Protein AF-S4P2S2-F1 (afdb_monomer_lite)

Sequence (121 aa):
NIALRLIKQHADVEEPESSPTSPEEYGIGSTGKYFDEVGYVAGGSKDIDPYVRNRFNQAASDSLPSNRAVPDTRTAMCRLKKYDEDLPQTSVIITFHNEARSTLLRTIVSVLNRSPENLIK

Structure (mmCIF, N/CA/C/O backbone):
data_AF-S4P2S2-F1
#
_entry.id   AF-S4P2S2-F1
#
loop_
_atom_site.group_PDB
_atom_site.id
_atom_site.type_symbol
_atom_site.label_atom_id
_atom_site.label_alt_id
_atom_site.label_comp_id
_atom_site.label_asym_id
_atom_site.label_entity_id
_atom_site.label_seq_id
_atom_site.pdbx_PDB_ins_code
_atom_site.Cartn_x
_atom_site.Cartn_y
_atom_site.Cartn_z
_atom_site.occupancy
_atom_site.B_iso_or_equiv
_atom_site.auth_seq_id
_atom_site.auth_comp_id
_atom_site.auth_asym_id
_atom_site.auth_atom_id
_atom_site.pdbx_PDB_model_num
ATOM 1 N N . ASN A 1 1 ? 13.233 6.654 55.059 1.00 40.97 1 ASN A N 1
ATOM 2 C CA . ASN A 1 1 ? 13.620 6.046 53.769 1.00 40.97 1 ASN A CA 1
ATOM 3 C C . ASN A 1 1 ? 14.541 6.972 53.003 1.00 40.97 1 ASN A C 1
ATOM 5 O O . ASN A 1 1 ? 14.156 8.069 52.629 1.00 40.97 1 ASN A O 1
ATOM 9 N N . ILE A 1 2 ? 15.779 6.515 52.852 1.00 40.97 2 ILE A N 1
ATOM 10 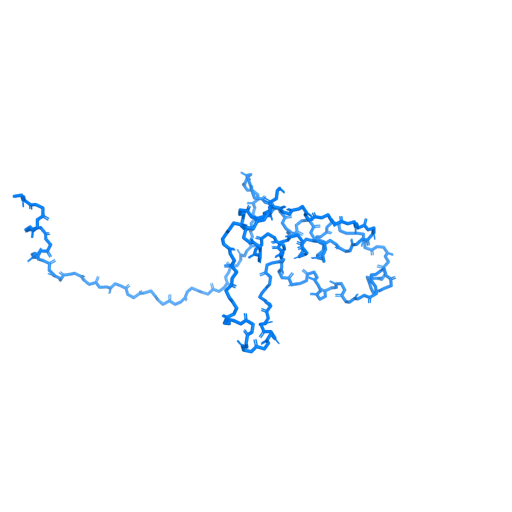C CA . ILE A 1 2 ? 16.978 7.213 52.361 1.00 40.97 2 ILE A CA 1
ATOM 11 C C . ILE A 1 2 ? 16.881 7.648 50.880 1.00 40.97 2 ILE A C 1
ATOM 13 O O . ILE A 1 2 ? 17.655 8.484 50.424 1.00 40.97 2 ILE A O 1
ATOM 17 N N . ALA A 1 3 ? 15.875 7.166 50.147 1.00 41.84 3 ALA A N 1
ATOM 18 C CA . ALA A 1 3 ? 15.753 7.328 48.699 1.00 41.84 3 ALA A CA 1
ATOM 19 C C . ALA A 1 3 ? 15.376 8.740 48.199 1.00 41.84 3 ALA A C 1
ATOM 21 O O . ALA A 1 3 ? 15.539 9.013 47.018 1.00 41.84 3 ALA A O 1
ATOM 22 N N . LEU A 1 4 ? 14.916 9.659 49.057 1.00 43.91 4 LEU A N 1
ATOM 23 C CA . LEU A 1 4 ? 14.541 11.024 48.635 1.00 43.91 4 LEU A CA 1
ATOM 24 C C . LEU A 1 4 ? 15.583 12.102 48.977 1.00 43.91 4 LEU A C 1
ATOM 26 O O . LEU A 1 4 ? 15.343 13.284 48.752 1.00 43.91 4 LEU A O 1
ATOM 30 N N . ARG A 1 5 ? 16.758 11.712 49.492 1.00 40.06 5 ARG A N 1
ATOM 31 C CA . ARG A 1 5 ? 17.839 12.646 49.862 1.00 40.06 5 ARG A CA 1
ATOM 32 C C . ARG A 1 5 ? 19.049 12.612 48.918 1.00 40.06 5 ARG A C 1
ATOM 34 O O . ARG A 1 5 ? 20.017 13.314 49.173 1.00 40.06 5 ARG A O 1
ATOM 41 N N . LEU A 1 6 ? 18.977 11.846 47.826 1.00 41.19 6 LEU A N 1
ATOM 42 C CA . LEU A 1 6 ? 20.075 11.660 46.864 1.00 41.19 6 LEU A CA 1
ATOM 43 C C . LEU A 1 6 ? 19.931 12.459 45.556 1.00 41.19 6 LEU A C 1
ATOM 45 O O . LEU A 1 6 ? 20.797 12.362 44.700 1.00 41.19 6 LEU A O 1
ATOM 49 N N . ILE A 1 7 ? 18.886 13.279 45.399 1.00 45.06 7 ILE A N 1
ATOM 50 C CA . ILE A 1 7 ? 18.630 14.018 44.143 1.00 45.06 7 ILE A CA 1
ATOM 51 C C . ILE A 1 7 ? 19.059 15.502 44.230 1.00 45.06 7 ILE A C 1
ATOM 53 O O . ILE A 1 7 ? 18.828 16.270 43.306 1.00 45.06 7 ILE A O 1
ATOM 57 N N . LYS A 1 8 ? 19.702 15.962 45.320 1.00 49.00 8 LYS A N 1
ATOM 58 C CA . LYS A 1 8 ? 19.928 17.413 45.508 1.00 49.00 8 LYS A CA 1
ATOM 59 C C . LYS A 1 8 ? 21.312 17.883 45.953 1.00 49.00 8 LYS A C 1
ATOM 61 O O . LYS A 1 8 ? 21.387 18.940 46.574 1.00 49.00 8 LYS A O 1
ATOM 66 N N . GLN A 1 9 ? 22.400 17.190 45.628 1.00 41.34 9 GLN A N 1
ATOM 67 C CA . GLN A 1 9 ? 23.729 17.798 45.778 1.00 41.34 9 GLN A CA 1
ATOM 68 C C . GLN A 1 9 ? 24.630 17.475 44.584 1.00 41.34 9 GLN A C 1
ATOM 70 O O . GLN A 1 9 ? 24.842 16.309 44.274 1.00 41.34 9 GLN A O 1
ATOM 75 N N . HIS A 1 10 ? 25.154 18.555 43.994 1.00 39.19 10 HIS A N 1
ATOM 76 C CA . HIS A 1 10 ? 26.104 18.660 42.878 1.00 39.19 10 HIS A CA 1
ATOM 77 C C . HIS A 1 10 ? 25.492 18.746 41.473 1.00 39.19 10 HIS A C 1
ATOM 79 O O . HIS A 1 10 ? 25.536 17.819 40.673 1.00 39.19 10 HIS A O 1
ATOM 85 N N . ALA A 1 11 ? 24.937 19.933 41.205 1.00 37.69 11 ALA A N 1
ATOM 86 C CA . ALA A 1 11 ? 25.022 20.567 39.895 1.00 37.69 11 ALA A CA 1
ATOM 87 C C . ALA A 1 11 ? 26.489 20.943 39.584 1.00 37.69 11 ALA A C 1
ATOM 89 O O . ALA A 1 11 ? 27.284 21.091 40.516 1.00 37.69 11 ALA A O 1
ATOM 90 N N . ASP A 1 12 ? 26.760 21.123 38.289 1.00 41.12 12 ASP A N 1
ATOM 91 C CA . ASP A 1 12 ? 27.957 21.696 37.645 1.00 41.12 12 ASP A CA 1
ATOM 92 C C . ASP A 1 12 ? 29.021 20.700 37.146 1.00 41.12 12 ASP A C 1
ATOM 94 O O . ASP A 1 12 ? 30.078 20.571 37.756 1.00 41.12 12 ASP A O 1
ATOM 98 N N . VAL A 1 13 ? 28.775 20.067 35.983 1.00 43.47 13 VAL A N 1
ATOM 99 C CA . VAL A 1 13 ? 29.805 19.769 34.957 1.00 43.47 13 VAL A CA 1
ATOM 100 C C . VAL A 1 13 ? 29.169 19.853 33.553 1.00 43.47 13 VAL A C 1
ATOM 102 O O . VAL A 1 13 ? 28.047 19.399 33.347 1.00 43.47 13 VAL A O 1
ATOM 105 N N . GLU A 1 14 ? 29.910 20.486 32.644 1.00 33.09 14 GLU A N 1
ATOM 106 C CA . GLU A 1 14 ? 29.624 21.000 31.294 1.00 33.09 14 GLU A CA 1
ATOM 107 C C . GLU A 1 14 ? 28.920 20.057 30.292 1.00 33.09 14 GLU A C 1
ATOM 109 O O . GLU A 1 14 ? 29.235 18.871 30.190 1.00 33.09 14 GLU A O 1
ATOM 114 N N . GLU A 1 15 ? 28.031 20.631 29.468 1.00 40.75 15 GLU A N 1
ATOM 115 C CA . GLU A 1 15 ? 27.521 20.016 28.234 1.00 40.75 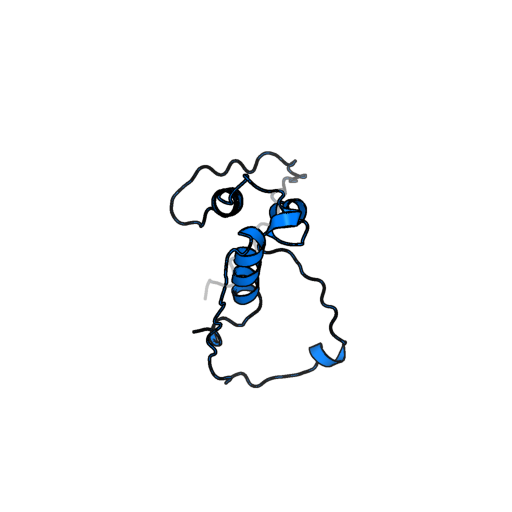15 GLU A CA 1
ATOM 116 C C . GLU A 1 15 ? 28.548 20.161 27.095 1.00 40.75 15 GLU A C 1
ATOM 118 O O . GLU A 1 15 ? 28.943 21.289 26.789 1.00 40.75 15 GLU A O 1
ATOM 123 N N . PRO A 1 16 ? 28.952 19.082 26.397 1.00 32.19 16 PRO A N 1
ATOM 124 C CA . PRO A 1 16 ? 29.574 19.222 25.096 1.00 32.19 16 PRO A CA 1
ATOM 125 C C . PRO A 1 16 ? 28.491 19.225 24.014 1.00 32.19 16 PRO A C 1
ATOM 127 O O . PRO A 1 16 ? 27.702 18.286 23.874 1.00 32.19 16 PRO A O 1
ATOM 130 N N . GLU A 1 17 ? 28.487 20.297 23.229 1.00 38.28 17 GLU A N 1
ATOM 131 C CA . GLU A 1 17 ? 27.697 20.435 22.013 1.00 38.28 17 GLU A CA 1
ATOM 132 C C . GLU A 1 17 ? 27.922 19.254 21.056 1.00 38.28 17 GLU A C 1
ATOM 134 O O . GLU A 1 17 ? 29.060 18.896 20.746 1.00 38.28 17 GLU A O 1
ATOM 139 N N . SER A 1 18 ? 26.839 18.686 20.518 1.00 33.62 18 SER A N 1
ATOM 140 C CA . SER A 1 18 ? 26.912 17.859 19.310 1.00 33.62 18 SER A CA 1
ATOM 141 C C . SER A 1 18 ? 26.146 18.548 18.184 1.00 33.62 18 SER A C 1
ATOM 143 O O . SER A 1 18 ? 24.919 18.606 18.146 1.00 33.62 18 SER A O 1
ATOM 145 N N . SER A 1 19 ? 26.924 19.141 17.288 1.00 37.16 19 SER A N 1
ATOM 146 C CA . SER A 1 19 ? 26.506 19.674 15.997 1.00 37.16 19 SER A CA 1
ATOM 147 C C . SER A 1 19 ? 26.348 18.524 14.969 1.00 37.16 19 SER A C 1
ATOM 149 O O . SER A 1 19 ? 26.679 17.372 15.267 1.00 37.16 19 SER A O 1
ATOM 151 N N . PRO A 1 20 ? 25.745 18.777 13.791 1.00 41.47 20 PRO A N 1
ATOM 152 C CA . PRO A 1 20 ? 24.987 17.782 13.037 1.00 41.47 20 PRO A CA 1
ATOM 153 C C . PRO A 1 20 ? 25.888 16.847 12.225 1.00 41.47 20 PRO A C 1
ATOM 155 O O . PRO A 1 20 ? 26.745 17.296 11.466 1.00 41.47 20 PRO A O 1
ATOM 158 N N . THR A 1 21 ? 25.661 15.537 12.331 1.00 33.97 21 THR A N 1
ATOM 159 C CA . THR A 1 21 ? 26.353 14.548 11.496 1.00 33.97 21 THR A CA 1
ATOM 160 C C . THR A 1 21 ? 25.797 14.573 10.069 1.00 33.97 21 THR A C 1
ATOM 162 O O . THR A 1 21 ? 24.591 14.464 9.844 1.00 33.97 21 THR A O 1
ATOM 165 N N . SER A 1 22 ? 26.703 14.752 9.112 1.00 33.66 22 SER A N 1
ATOM 166 C CA . SER A 1 22 ? 26.505 14.714 7.662 1.00 33.66 22 SER A CA 1
ATOM 167 C C . SER A 1 22 ? 26.049 13.335 7.147 1.00 33.66 22 SER A C 1
ATOM 169 O O . SER A 1 22 ? 26.219 12.330 7.838 1.00 33.66 22 SER A O 1
ATOM 171 N N . PRO A 1 23 ? 25.464 13.263 5.933 1.00 50.94 23 PRO A N 1
ATOM 172 C CA . PRO A 1 23 ? 24.882 12.038 5.398 1.00 50.94 23 PRO A CA 1
ATOM 173 C C . PRO A 1 23 ? 25.947 11.154 4.738 1.00 50.94 23 PRO A C 1
ATOM 175 O O . PRO A 1 23 ? 26.309 11.386 3.587 1.00 50.94 23 PRO A O 1
ATOM 178 N N . GLU A 1 24 ? 26.405 10.114 5.434 1.00 34.41 24 GLU A N 1
ATOM 179 C CA . GLU A 1 24 ? 27.262 9.081 4.843 1.00 34.41 24 GLU A CA 1
ATOM 180 C C . GLU A 1 24 ? 26.700 7.669 5.097 1.00 34.41 24 GLU A C 1
ATOM 182 O O . GLU A 1 24 ? 26.629 7.174 6.216 1.00 34.41 24 GLU A O 1
ATOM 187 N N . GLU A 1 25 ? 26.281 7.062 3.981 1.00 31.33 25 GLU A N 1
ATOM 188 C CA . GLU A 1 25 ? 26.439 5.641 3.651 1.00 31.33 25 GLU A CA 1
ATOM 189 C C . GLU A 1 25 ? 25.580 4.598 4.404 1.00 31.33 25 GLU A C 1
ATOM 191 O O . GLU A 1 25 ? 26.029 3.870 5.285 1.00 31.33 25 GLU A O 1
ATOM 196 N N . TYR A 1 26 ? 24.335 4.402 3.941 1.00 37.00 26 TYR A N 1
ATOM 197 C CA . TYR A 1 26 ? 23.575 3.164 4.190 1.00 37.00 26 TYR A CA 1
ATOM 198 C C . TYR A 1 26 ? 24.148 2.006 3.347 1.00 37.00 26 TYR A C 1
ATOM 200 O O . TYR A 1 26 ? 23.536 1.522 2.397 1.00 37.00 26 TYR A O 1
ATOM 208 N N . GLY A 1 27 ? 25.354 1.561 3.693 1.00 42.81 27 GLY A N 1
ATOM 209 C CA . GLY A 1 27 ? 25.905 0.275 3.279 1.00 42.81 27 GLY A CA 1
ATOM 210 C C . GLY A 1 27 ? 25.595 -0.782 4.336 1.00 42.81 27 GLY A C 1
ATOM 211 O O . GLY A 1 27 ? 26.452 -1.101 5.155 1.00 42.81 27 GLY A O 1
ATOM 212 N N . ILE A 1 28 ? 24.372 -1.323 4.366 1.00 41.97 28 ILE A N 1
ATOM 213 C CA . ILE A 1 28 ? 24.028 -2.394 5.316 1.00 41.97 28 ILE A CA 1
ATOM 214 C C . ILE A 1 28 ? 24.409 -3.750 4.722 1.00 41.97 28 ILE A C 1
ATOM 216 O O . ILE A 1 28 ? 23.672 -4.378 3.965 1.00 41.97 28 ILE A O 1
ATOM 220 N N . GLY A 1 29 ? 25.604 -4.194 5.111 1.00 40.00 29 GLY A N 1
ATOM 221 C CA . GLY A 1 29 ? 25.992 -5.594 5.099 1.00 40.00 29 GLY A CA 1
ATOM 222 C C . GLY A 1 29 ? 25.163 -6.389 6.110 1.00 40.00 29 GLY A C 1
ATOM 223 O O . GLY A 1 29 ? 25.051 -6.034 7.283 1.00 40.00 29 GLY A O 1
ATOM 224 N N . SER A 1 30 ? 24.579 -7.476 5.617 1.00 55.75 30 SER A N 1
ATOM 225 C CA . SER A 1 30 ? 23.799 -8.487 6.330 1.00 55.75 30 SER A CA 1
ATOM 226 C C . SER A 1 30 ? 24.429 -8.936 7.658 1.00 55.7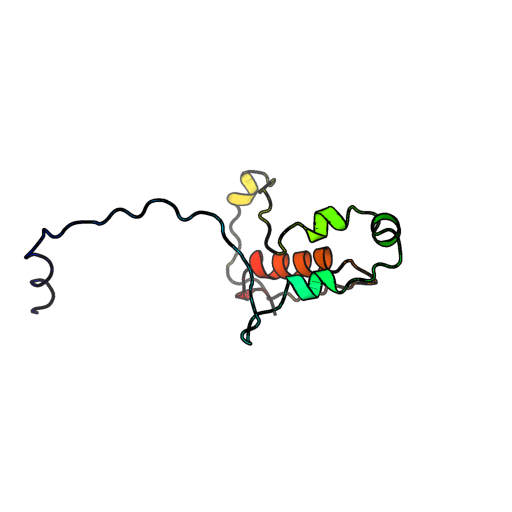5 30 SER A C 1
ATOM 228 O O . SER A 1 30 ? 25.408 -9.685 7.673 1.00 55.75 30 SER A O 1
ATOM 230 N N . THR A 1 31 ? 23.769 -8.606 8.770 1.00 46.62 31 THR A N 1
ATOM 231 C CA . THR A 1 31 ? 23.800 -9.416 9.995 1.00 46.62 31 THR A CA 1
ATOM 232 C C . THR A 1 31 ? 22.391 -9.961 10.238 1.00 46.62 31 THR A C 1
ATOM 234 O O . THR A 1 31 ? 21.403 -9.227 10.242 1.00 46.62 31 THR A O 1
ATOM 237 N N . GLY A 1 32 ? 22.276 -11.288 10.311 1.00 52.00 32 GLY A N 1
ATOM 238 C CA . GLY A 1 32 ? 21.005 -12.007 10.257 1.00 52.00 32 GLY A CA 1
ATOM 239 C C . GLY A 1 32 ? 20.019 -11.593 11.351 1.00 52.00 32 GLY A C 1
ATOM 240 O O . GLY A 1 32 ? 20.314 -11.758 12.532 1.00 52.00 32 GLY A O 1
ATOM 241 N N . LYS A 1 33 ? 18.858 -11.076 10.917 1.00 61.38 33 LYS A N 1
ATOM 242 C CA . LYS A 1 33 ? 17.509 -11.089 11.540 1.00 61.38 33 LYS A CA 1
ATOM 243 C C . LYS A 1 33 ? 16.554 -10.070 10.898 1.00 61.38 33 LYS A C 1
ATOM 245 O O . LYS A 1 33 ? 15.357 -10.139 11.155 1.00 61.38 33 LYS A O 1
ATOM 250 N N . TYR A 1 34 ? 17.056 -9.164 10.059 1.00 75.06 34 TYR A N 1
ATOM 251 C CA . TYR A 1 34 ? 16.249 -8.149 9.379 1.00 75.06 34 TYR A CA 1
ATOM 252 C C . TYR A 1 34 ? 15.972 -8.517 7.918 1.00 75.06 34 TYR A C 1
ATOM 254 O O . TYR A 1 34 ? 16.805 -9.127 7.250 1.00 75.06 34 TYR A O 1
ATOM 262 N N . PHE A 1 35 ? 14.772 -8.170 7.446 1.00 88.50 35 PHE A N 1
ATOM 263 C CA . PHE A 1 35 ? 14.353 -8.358 6.059 1.00 88.50 35 PHE A CA 1
ATOM 264 C C . PHE A 1 35 ? 15.155 -7.435 5.132 1.00 88.50 35 PHE A C 1
ATOM 266 O O . PHE A 1 35 ? 15.191 -6.224 5.346 1.00 88.50 35 PHE A O 1
ATOM 273 N N . ASP A 1 36 ? 15.779 -8.002 4.100 1.00 91.94 36 ASP A N 1
ATOM 274 C CA . ASP A 1 36 ? 16.497 -7.244 3.073 1.00 91.94 36 ASP A CA 1
ATOM 275 C C . ASP A 1 36 ? 15.509 -6.627 2.071 1.00 91.94 36 ASP A C 1
ATOM 277 O O . ASP A 1 36 ? 15.160 -7.219 1.046 1.00 91.94 36 ASP A O 1
ATOM 281 N N . GLU A 1 37 ? 15.024 -5.427 2.395 1.00 92.31 37 GLU A N 1
ATOM 282 C CA . GLU A 1 37 ? 14.106 -4.673 1.538 1.00 92.31 37 GLU A CA 1
ATOM 283 C C . GLU A 1 37 ? 14.741 -4.309 0.191 1.00 92.31 37 GLU A C 1
ATOM 285 O O . GLU A 1 37 ? 14.095 -4.445 -0.852 1.00 92.31 37 GLU A O 1
ATOM 290 N N . VAL A 1 38 ? 16.008 -3.892 0.194 1.00 91.88 38 VAL A N 1
ATOM 291 C CA . VAL A 1 38 ? 16.708 -3.439 -1.015 1.00 91.88 38 VAL A CA 1
ATOM 292 C C . VAL A 1 38 ? 16.884 -4.601 -1.987 1.00 91.88 38 VAL A C 1
ATOM 294 O O . VAL A 1 38 ? 16.518 -4.489 -3.161 1.00 91.88 38 VAL A O 1
ATOM 297 N N . GLY A 1 39 ? 17.376 -5.742 -1.499 1.00 93.75 39 GLY A N 1
ATOM 298 C CA . GLY A 1 39 ? 17.515 -6.954 -2.298 1.00 93.75 39 GLY A CA 1
ATOM 299 C C . GLY A 1 39 ? 16.170 -7.500 -2.768 1.00 93.75 39 GLY A C 1
ATOM 300 O O . GLY A 1 39 ? 16.043 -7.909 -3.927 1.00 93.75 39 GLY A O 1
ATOM 301 N N . TYR A 1 40 ? 15.131 -7.442 -1.924 1.00 93.75 40 TYR A N 1
ATOM 302 C CA . TYR A 1 40 ? 13.787 -7.841 -2.332 1.00 93.75 40 TYR A CA 1
ATOM 303 C C . TYR A 1 40 ? 13.284 -6.993 -3.501 1.00 93.75 40 TYR A C 1
ATOM 305 O O . TYR A 1 40 ? 12.878 -7.564 -4.512 1.00 93.75 40 TYR A O 1
ATOM 313 N N . VAL A 1 41 ? 13.336 -5.660 -3.408 1.00 93.81 41 VAL A N 1
ATOM 314 C CA . VAL A 1 41 ? 12.866 -4.756 -4.474 1.00 93.81 41 VAL A CA 1
ATOM 315 C C . VAL A 1 41 ? 13.687 -4.932 -5.757 1.00 93.81 41 VAL A C 1
ATOM 317 O O . VAL A 1 41 ? 13.112 -4.983 -6.846 1.00 93.81 41 VAL A O 1
ATOM 320 N N . ALA A 1 42 ? 15.004 -5.129 -5.643 1.00 91.50 42 ALA A N 1
ATOM 321 C CA . ALA A 1 42 ? 15.895 -5.336 -6.786 1.00 91.50 42 ALA A CA 1
ATOM 322 C C . ALA A 1 42 ? 15.653 -6.657 -7.549 1.00 91.50 42 ALA A C 1
ATOM 324 O O . ALA A 1 42 ? 16.030 -6.764 -8.718 1.00 91.50 42 ALA A O 1
ATOM 325 N N . GLY A 1 43 ? 15.009 -7.651 -6.927 1.00 87.56 43 GLY A N 1
ATOM 326 C CA . GLY A 1 43 ? 14.789 -8.992 -7.486 1.00 87.56 43 GLY A CA 1
ATOM 327 C C . GLY A 1 43 ? 13.672 -9.123 -8.538 1.00 87.56 43 GLY A C 1
ATOM 328 O O . GLY A 1 43 ? 13.205 -10.236 -8.797 1.00 87.56 43 GLY A O 1
ATOM 329 N N . GLY A 1 44 ? 13.157 -8.023 -9.093 1.00 78.50 44 GLY A N 1
ATOM 330 C CA . GLY A 1 44 ? 12.162 -8.046 -10.176 1.00 78.50 44 GLY A CA 1
ATOM 331 C C . GLY A 1 44 ? 12.778 -8.353 -11.550 1.00 78.50 44 GLY A C 1
ATOM 332 O O . GLY A 1 44 ? 13.958 -8.091 -11.772 1.00 78.50 44 GLY A O 1
ATOM 333 N N . SER A 1 45 ? 11.986 -8.867 -12.503 1.00 74.31 45 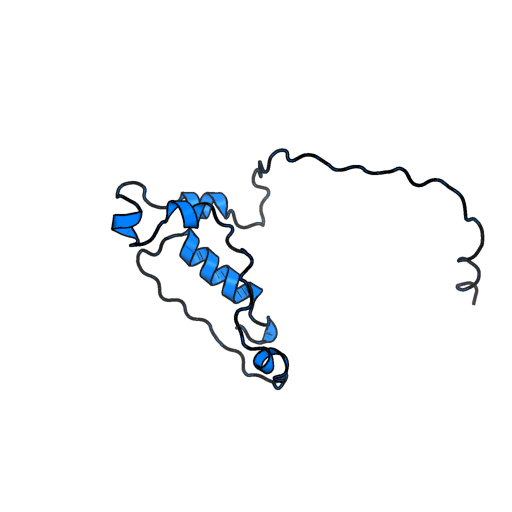SER A N 1
ATOM 334 C CA . SER A 1 45 ? 12.478 -9.044 -13.882 1.00 74.31 45 SER A CA 1
ATOM 335 C C . SER A 1 45 ? 12.769 -7.690 -14.544 1.00 74.31 45 SER A C 1
ATOM 337 O O . SER A 1 45 ? 12.086 -6.696 -14.268 1.00 74.31 45 SER A O 1
ATOM 339 N N . LYS A 1 46 ? 13.798 -7.640 -15.395 1.00 75.06 46 LYS A N 1
ATOM 340 C CA . LYS A 1 46 ? 14.263 -6.417 -16.080 1.00 75.06 46 LYS A CA 1
ATOM 341 C C . LYS A 1 46 ? 14.039 -6.462 -17.597 1.00 75.06 46 LYS A C 1
ATOM 343 O O . LYS A 1 46 ? 14.449 -5.548 -18.299 1.00 75.06 46 LYS A O 1
ATOM 348 N N . ASP A 1 47 ? 13.378 -7.510 -18.084 1.00 73.19 47 ASP A N 1
ATOM 349 C CA . ASP A 1 47 ? 13.361 -7.873 -19.509 1.00 73.19 47 ASP A CA 1
ATOM 350 C C . ASP A 1 47 ? 12.324 -7.102 -20.340 1.00 73.19 47 ASP A C 1
ATOM 352 O O . ASP A 1 47 ? 12.340 -7.153 -21.566 1.00 73.19 47 ASP A O 1
ATOM 356 N N . ILE A 1 48 ? 11.401 -6.396 -19.684 1.00 79.19 48 ILE A N 1
ATOM 357 C CA . ILE A 1 48 ? 10.309 -5.645 -20.313 1.00 79.19 48 ILE A CA 1
ATOM 358 C C . ILE A 1 48 ? 10.310 -4.238 -19.724 1.00 79.19 48 ILE A C 1
ATOM 360 O O . ILE A 1 48 ? 10.590 -4.074 -18.534 1.00 79.19 48 ILE A O 1
ATOM 364 N N . ASP A 1 49 ? 9.953 -3.240 -20.539 1.00 86.19 49 ASP A N 1
ATOM 365 C CA . ASP A 1 49 ? 9.700 -1.879 -20.065 1.00 86.19 49 ASP A CA 1
ATOM 366 C C . ASP A 1 49 ? 8.811 -1.922 -18.797 1.00 86.19 49 ASP A C 1
ATOM 368 O O . ASP A 1 49 ? 7.682 -2.436 -18.845 1.00 86.19 49 ASP A O 1
ATOM 372 N N . PRO A 1 50 ? 9.296 -1.400 -17.653 1.00 84.75 50 PRO A N 1
ATOM 373 C CA . PRO A 1 50 ? 8.582 -1.434 -16.381 1.00 84.75 50 PRO A CA 1
ATOM 374 C C . PRO A 1 50 ? 7.163 -0.860 -16.440 1.00 84.75 50 PRO A C 1
ATOM 376 O O . PRO A 1 50 ? 6.260 -1.375 -15.774 1.00 84.75 50 PRO A O 1
ATOM 379 N N . TYR A 1 51 ? 6.943 0.174 -17.255 1.00 87.06 51 TYR A N 1
ATOM 380 C CA . TYR A 1 51 ? 5.624 0.766 -17.452 1.00 87.06 51 TYR A CA 1
ATOM 381 C C . TYR A 1 51 ? 4.717 -0.160 -18.273 1.00 87.06 51 TYR A C 1
ATOM 383 O O . TYR A 1 51 ? 3.534 -0.334 -17.967 1.00 87.06 51 TYR A O 1
ATOM 391 N N . VAL A 1 52 ? 5.271 -0.832 -19.285 1.00 89.19 52 VAL A N 1
ATOM 392 C CA . VAL A 1 52 ? 4.537 -1.822 -20.086 1.00 89.19 52 VAL A CA 1
ATOM 393 C C . VAL A 1 52 ? 4.211 -3.083 -19.277 1.00 89.19 52 VAL A C 1
ATOM 395 O O . VAL A 1 52 ? 3.215 -3.751 -19.554 1.00 89.19 52 VAL A O 1
ATOM 398 N N . ARG A 1 53 ? 4.974 -3.411 -18.239 1.00 88.12 53 ARG A N 1
ATOM 399 C CA . ARG A 1 53 ? 4.614 -4.514 -17.343 1.00 88.12 53 ARG A CA 1
ATOM 400 C C . ARG A 1 53 ? 3.534 -4.119 -16.338 1.00 88.12 53 ARG A C 1
ATOM 402 O O . ARG A 1 53 ? 2.542 -4.824 -16.201 1.00 88.12 53 ARG A O 1
ATOM 409 N N . ASN A 1 54 ? 3.735 -3.001 -15.645 1.00 90.31 54 ASN A N 1
ATOM 410 C CA . ASN A 1 54 ? 2.984 -2.689 -14.428 1.00 90.31 54 ASN A CA 1
ATOM 411 C C . ASN A 1 54 ? 1.925 -1.592 -14.597 1.00 90.31 54 ASN A C 1
ATOM 413 O O . ASN A 1 54 ? 1.128 -1.373 -13.694 1.00 90.31 54 ASN A O 1
ATOM 417 N N . ARG A 1 55 ? 1.907 -0.885 -15.736 1.00 92.44 55 ARG A N 1
ATOM 418 C CA . ARG A 1 55 ? 1.003 0.252 -16.025 1.00 92.44 55 ARG A CA 1
ATOM 419 C C . ARG A 1 55 ? 1.128 1.428 -15.042 1.00 92.44 55 ARG A C 1
ATOM 421 O O . ARG A 1 55 ? 0.260 2.295 -15.002 1.00 92.44 55 ARG A O 1
ATOM 428 N N . PHE A 1 56 ? 2.232 1.507 -14.299 1.00 94.06 56 PHE A N 1
ATOM 429 C CA . PHE A 1 56 ? 2.611 2.659 -13.480 1.00 94.06 56 PHE A CA 1
ATOM 430 C C . PHE A 1 56 ? 4.127 2.887 -13.524 1.00 94.06 56 PHE A C 1
ATOM 432 O O . PHE A 1 56 ? 4.885 2.067 -14.046 1.00 94.06 56 PHE A O 1
ATOM 439 N N . ASN A 1 57 ? 4.582 4.019 -12.976 1.00 94.38 57 ASN A N 1
ATOM 440 C CA . ASN A 1 57 ? 6.004 4.343 -12.889 1.00 94.38 57 ASN A CA 1
ATOM 441 C C . ASN A 1 57 ? 6.695 3.492 -11.811 1.00 94.38 57 ASN A C 1
ATOM 443 O O . ASN A 1 57 ? 6.765 3.872 -10.639 1.00 94.38 57 ASN A O 1
ATOM 447 N N . GLN A 1 58 ? 7.192 2.327 -12.218 1.00 93.50 58 GLN A N 1
ATOM 448 C CA . GLN A 1 58 ? 7.869 1.419 -11.304 1.00 93.50 58 GLN A CA 1
ATOM 449 C C . GLN A 1 58 ? 9.165 2.015 -10.752 1.00 93.50 58 GLN A C 1
ATOM 451 O O . GLN A 1 58 ? 9.397 1.890 -9.560 1.00 93.50 58 GLN A O 1
ATOM 456 N N . ALA A 1 59 ? 9.968 2.708 -11.565 1.00 92.12 59 ALA A N 1
ATOM 457 C CA . ALA A 1 59 ? 11.224 3.299 -11.101 1.00 92.12 59 ALA A CA 1
ATOM 458 C C . ALA A 1 59 ? 10.993 4.288 -9.945 1.00 92.12 59 ALA A C 1
ATOM 460 O O . ALA A 1 59 ? 11.684 4.240 -8.929 1.00 92.12 59 ALA A O 1
ATOM 461 N N . ALA A 1 60 ? 9.956 5.126 -10.054 1.00 94.50 60 ALA A N 1
ATOM 462 C CA . ALA A 1 60 ? 9.551 6.005 -8.961 1.00 94.50 60 ALA A CA 1
ATOM 463 C C . ALA A 1 60 ? 9.060 5.213 -7.739 1.00 94.50 60 ALA A C 1
ATOM 465 O O . ALA A 1 60 ? 9.399 5.560 -6.609 1.00 94.50 60 ALA A O 1
ATOM 466 N N . SER A 1 61 ? 8.304 4.129 -7.937 1.00 95.69 61 SER A N 1
ATOM 467 C CA . SER A 1 61 ? 7.895 3.264 -6.826 1.00 95.69 61 SER A CA 1
ATOM 468 C C . SER A 1 61 ? 9.087 2.589 -6.145 1.00 95.69 61 SER A C 1
ATOM 470 O O . SER A 1 61 ? 9.112 2.547 -4.923 1.00 95.69 61 SER A O 1
ATOM 472 N N . ASP A 1 62 ? 10.074 2.100 -6.889 1.00 95.00 62 ASP A N 1
ATOM 473 C CA . ASP A 1 62 ? 11.244 1.399 -6.350 1.00 95.00 62 ASP A CA 1
ATOM 474 C C . ASP A 1 62 ? 12.155 2.352 -5.552 1.00 95.00 62 ASP A C 1
ATOM 476 O O . ASP A 1 62 ? 12.775 1.933 -4.582 1.00 95.00 62 ASP A O 1
ATOM 480 N N . SER A 1 63 ? 12.175 3.647 -5.896 1.00 94.38 63 SER A N 1
ATOM 481 C CA . SER A 1 63 ? 12.900 4.682 -5.137 1.00 94.38 63 SER A CA 1
ATOM 482 C C . SER A 1 63 ? 12.228 5.119 -3.828 1.00 94.38 63 SER A C 1
ATOM 484 O O . SER A 1 63 ? 12.842 5.812 -3.018 1.00 94.38 63 SER A O 1
ATOM 486 N N . LEU A 1 64 ? 10.957 4.761 -3.619 1.00 95.38 64 LEU A N 1
ATOM 487 C CA . LEU A 1 64 ? 10.196 5.169 -2.439 1.00 95.38 64 LEU A CA 1
ATOM 488 C C . LEU A 1 64 ? 10.279 4.097 -1.343 1.00 95.38 64 LEU A C 1
ATOM 490 O O . LEU A 1 64 ? 10.035 2.923 -1.632 1.00 95.38 64 LEU A O 1
ATOM 494 N N . PRO A 1 65 ? 10.476 4.480 -0.070 1.00 95.62 65 PRO A N 1
ATOM 495 C CA . PRO A 1 65 ? 10.557 3.511 1.018 1.00 95.62 65 PRO A CA 1
ATOM 496 C C . PRO A 1 65 ? 9.231 2.754 1.207 1.00 95.62 65 PRO A C 1
ATOM 498 O O . PRO A 1 65 ? 8.138 3.300 0.973 1.00 95.62 65 PRO A O 1
ATOM 501 N N . SER A 1 66 ? 9.298 1.496 1.652 1.00 96.00 66 SER A N 1
ATOM 502 C CA . SER A 1 66 ? 8.111 0.684 1.965 1.00 96.00 66 SER A CA 1
ATOM 503 C C . SER A 1 66 ? 7.233 1.310 3.056 1.00 96.00 66 SER A C 1
ATOM 505 O O . SER A 1 66 ? 6.007 1.230 2.994 1.00 96.00 66 SER A O 1
ATOM 507 N N . ASN A 1 67 ? 7.838 2.013 4.014 1.00 96.31 67 ASN A N 1
ATOM 508 C CA . ASN A 1 67 ? 7.171 2.645 5.153 1.00 96.31 67 ASN A CA 1
ATOM 509 C C . ASN A 1 67 ? 6.865 4.142 4.949 1.00 96.31 67 ASN A C 1
ATOM 511 O O . ASN A 1 67 ? 6.682 4.865 5.929 1.00 96.31 67 ASN A O 1
ATOM 515 N N . ARG A 1 68 ? 6.794 4.629 3.699 1.00 95.69 68 ARG A N 1
ATOM 516 C CA . ARG A 1 68 ? 6.586 6.060 3.412 1.00 95.69 68 ARG A CA 1
ATOM 517 C C . ARG A 1 68 ? 5.421 6.677 4.205 1.00 95.69 68 ARG A C 1
ATOM 519 O O . ARG A 1 68 ? 4.353 6.069 4.380 1.00 95.69 68 ARG A O 1
ATOM 526 N N . ALA A 1 69 ? 5.591 7.938 4.597 1.00 94.62 69 ALA A N 1
ATOM 527 C CA . ALA A 1 69 ? 4.511 8.736 5.159 1.00 94.62 69 ALA A CA 1
ATOM 528 C C . ALA A 1 69 ? 3.404 8.957 4.112 1.00 94.62 69 ALA A C 1
ATOM 530 O O . ALA A 1 69 ? 3.661 9.150 2.919 1.00 94.62 69 ALA A O 1
ATOM 531 N N . VAL A 1 70 ? 2.153 8.908 4.566 1.00 95.44 70 VAL A N 1
ATOM 532 C CA . VAL A 1 70 ? 0.970 9.189 3.749 1.00 95.44 70 VAL A CA 1
ATOM 533 C C . VAL A 1 70 ? 0.242 10.354 4.414 1.00 95.44 70 VAL A C 1
ATOM 535 O O . VAL A 1 70 ? -0.049 10.249 5.608 1.00 95.44 70 VAL A O 1
ATOM 538 N N . PRO A 1 71 ? -0.022 11.461 3.697 1.00 96.12 71 PRO A N 1
ATOM 539 C CA . PRO A 1 71 ? -0.743 12.589 4.268 1.00 96.12 71 PRO A CA 1
ATOM 540 C C . PRO A 1 71 ? -2.170 12.175 4.635 1.00 96.12 71 PRO A C 1
ATOM 542 O O . PRO A 1 71 ? -2.832 11.454 3.888 1.00 96.12 71 PRO A O 1
ATOM 545 N N . ASP A 1 72 ? -2.651 12.643 5.785 1.00 95.44 72 ASP A N 1
ATOM 546 C CA . ASP A 1 72 ? -4.024 12.396 6.215 1.00 95.44 72 ASP A CA 1
ATOM 547 C C . ASP A 1 72 ? -4.982 13.351 5.492 1.00 95.44 72 ASP A C 1
ATOM 549 O O . ASP A 1 72 ? -5.094 14.523 5.849 1.00 95.44 72 ASP A O 1
ATOM 553 N N . THR A 1 73 ? -5.665 12.841 4.469 1.00 96.69 73 THR A N 1
ATOM 554 C CA . THR A 1 73 ? -6.645 13.582 3.659 1.00 96.69 73 THR A CA 1
ATOM 555 C C . THR A 1 73 ? -8.080 13.455 4.179 1.00 96.69 73 THR A C 1
ATOM 557 O O . THR A 1 73 ? -9.020 13.916 3.528 1.00 96.69 73 THR A O 1
ATOM 560 N N . ARG A 1 74 ? -8.290 12.816 5.339 1.00 96.19 74 ARG A N 1
ATOM 561 C CA . ARG A 1 74 ? -9.628 12.626 5.915 1.00 96.19 74 ARG A CA 1
ATOM 562 C C . ARG A 1 74 ? -10.201 13.949 6.423 1.00 96.19 74 ARG A C 1
ATOM 564 O O . ARG A 1 74 ? -9.477 14.848 6.850 1.00 96.19 74 ARG A O 1
ATOM 571 N N . THR A 1 75 ? -11.530 14.039 6.454 1.00 97.44 75 THR A N 1
ATOM 572 C CA . THR A 1 75 ? -12.227 15.180 7.068 1.00 97.44 75 THR A CA 1
ATOM 573 C C . THR A 1 75 ? -11.953 15.248 8.574 1.00 97.44 75 THR A C 1
ATOM 575 O O . THR A 1 75 ? -11.729 14.225 9.228 1.00 97.44 75 THR A O 1
ATOM 578 N N . ALA A 1 76 ? -12.011 16.451 9.155 1.00 96.19 76 ALA A N 1
ATOM 579 C CA . ALA A 1 76 ? -11.747 16.658 10.583 1.00 96.19 76 ALA A CA 1
ATOM 580 C C . ALA A 1 76 ? -12.654 15.804 11.493 1.00 96.19 76 ALA A C 1
ATOM 582 O O . ALA A 1 76 ? -12.201 15.298 12.519 1.00 96.19 76 ALA A O 1
ATOM 583 N N . MET A 1 77 ? -13.902 15.559 11.078 1.00 97.19 77 MET A N 1
ATOM 584 C CA . MET A 1 77 ? -14.868 14.756 11.838 1.00 97.19 77 MET A CA 1
ATOM 585 C C . MET A 1 77 ? -14.434 13.293 12.010 1.00 97.19 77 MET A C 1
ATOM 587 O O . MET A 1 77 ? -14.786 12.673 13.010 1.00 97.19 77 MET A O 1
ATOM 591 N N . CYS A 1 78 ? -13.630 12.734 11.096 1.00 96.94 78 CYS A N 1
ATOM 592 C CA . CYS A 1 78 ? -13.117 11.367 11.235 1.00 96.94 78 CYS A CA 1
ATOM 593 C C . CYS A 1 78 ? -12.202 11.198 12.454 1.00 96.94 78 CYS A C 1
ATOM 595 O O . CYS A 1 78 ? -12.158 10.111 13.021 1.00 96.94 78 CYS A O 1
ATOM 597 N N . ARG A 1 79 ? -11.498 12.259 12.874 1.00 94.44 79 ARG A N 1
ATOM 598 C CA . ARG A 1 79 ? -10.586 12.228 14.032 1.00 94.44 79 ARG A CA 1
ATOM 599 C C . ARG A 1 79 ? -11.326 12.222 15.369 1.00 94.44 79 ARG A C 1
ATOM 601 O O . ARG A 1 79 ? -10.751 11.828 16.373 1.00 94.44 79 ARG A O 1
ATOM 608 N N . LEU A 1 80 ? -12.583 12.667 15.376 1.00 96.31 80 LEU A N 1
ATOM 609 C CA . LEU A 1 80 ? -13.425 12.732 16.573 1.00 96.31 80 LEU A CA 1
ATOM 610 C C . LEU A 1 80 ? -14.210 11.437 16.816 1.00 96.31 80 LEU A C 1
ATOM 612 O O . LEU A 1 80 ? -14.812 11.280 17.878 1.00 96.31 80 LEU A O 1
ATOM 616 N N . LYS A 1 81 ? -14.231 10.516 15.843 1.00 95.50 81 LYS A N 1
ATOM 617 C CA . LYS A 1 81 ? -14.904 9.225 15.997 1.00 95.50 81 LYS A CA 1
ATOM 618 C C . LYS A 1 81 ? -14.172 8.373 17.029 1.00 95.50 81 LYS A C 1
ATOM 620 O O . LYS A 1 81 ? -12.970 8.153 16.911 1.00 95.50 81 LYS A O 1
ATOM 625 N N . LYS A 1 82 ? -14.927 7.867 18.000 1.00 95.81 82 LYS A N 1
ATOM 626 C CA . LYS A 1 82 ? -14.477 6.860 18.961 1.00 95.81 82 LYS A CA 1
ATOM 627 C C . LYS A 1 82 ? -15.052 5.511 18.552 1.00 95.81 82 LYS A C 1
ATOM 629 O O . LYS A 1 82 ? -16.222 5.442 18.176 1.00 95.81 82 LYS A O 1
ATOM 634 N N . TYR A 1 83 ? -14.219 4.486 18.603 1.00 95.00 83 TYR A N 1
ATOM 635 C CA . TYR A 1 83 ? -14.606 3.099 18.375 1.00 95.00 83 TYR A CA 1
ATOM 636 C C . TYR A 1 83 ? -14.537 2.354 19.706 1.00 95.00 83 TYR A C 1
ATOM 638 O O . TYR A 1 83 ? -13.922 2.853 20.648 1.00 95.00 83 TYR A O 1
ATOM 646 N N . ASP A 1 84 ? -15.206 1.210 19.783 1.00 94.25 84 ASP A N 1
ATOM 647 C CA . ASP A 1 84 ? -15.042 0.309 20.920 1.00 94.25 84 ASP A CA 1
ATOM 648 C C . ASP A 1 84 ? -13.641 -0.318 20.887 1.00 94.25 84 ASP A C 1
ATOM 650 O O . ASP A 1 84 ? -13.052 -0.449 19.811 1.00 94.25 84 ASP A O 1
ATOM 654 N N . GLU A 1 85 ? -13.108 -0.694 22.045 1.00 89.75 85 GLU A N 1
ATOM 655 C CA . GLU A 1 85 ? -11.789 -1.343 22.128 1.00 89.75 85 GLU A CA 1
ATOM 656 C C . GLU A 1 85 ? -11.884 -2.843 21.793 1.00 89.75 85 GLU A C 1
ATOM 658 O O . GLU A 1 85 ? -10.932 -3.438 21.286 1.00 89.75 85 GLU A O 1
ATOM 663 N N . ASP A 1 86 ? -13.054 -3.448 22.029 1.00 92.31 86 ASP A N 1
ATOM 664 C CA . ASP A 1 86 ? -13.335 -4.866 21.774 1.00 92.31 86 ASP A CA 1
ATOM 665 C C . ASP A 1 86 ? -13.858 -5.090 20.347 1.00 92.31 86 ASP A C 1
ATOM 667 O O . ASP A 1 86 ? -15.013 -5.452 20.102 1.00 92.31 86 ASP A O 1
ATOM 671 N N . LEU A 1 87 ? -13.004 -4.797 19.367 1.00 95.81 87 LEU A N 1
ATOM 672 C CA . LEU A 1 87 ? -13.291 -5.088 17.965 1.00 95.81 87 LEU A CA 1
ATOM 673 C C . LEU A 1 87 ? -12.839 -6.513 17.612 1.00 95.81 87 LEU A C 1
ATOM 675 O O . LEU A 1 87 ? -11.776 -6.958 18.051 1.00 95.81 87 LEU A O 1
ATOM 679 N N . PRO A 1 88 ? -13.599 -7.233 16.766 1.00 96.75 88 PRO A N 1
ATOM 680 C CA . PRO A 1 88 ? -13.206 -8.565 16.334 1.00 96.75 88 PRO A CA 1
ATOM 681 C C . PRO A 1 88 ? -11.913 -8.512 15.515 1.00 96.75 88 PRO A C 1
ATOM 683 O O . PRO A 1 88 ? -11.724 -7.626 14.677 1.00 96.75 88 PRO A O 1
ATOM 686 N N . GLN A 1 89 ? -11.051 -9.511 15.712 1.00 97.06 89 GLN A N 1
ATOM 687 C CA . GLN A 1 89 ? -9.860 -9.683 14.886 1.00 97.06 89 GLN A CA 1
ATOM 688 C C . GLN A 1 89 ? -10.239 -9.903 13.420 1.00 97.06 89 GLN A C 1
ATOM 690 O O . GLN A 1 89 ? -11.223 -10.574 13.100 1.00 97.06 89 GLN A O 1
ATOM 695 N N . THR A 1 90 ? -9.417 -9.372 12.524 1.00 97.00 90 THR A N 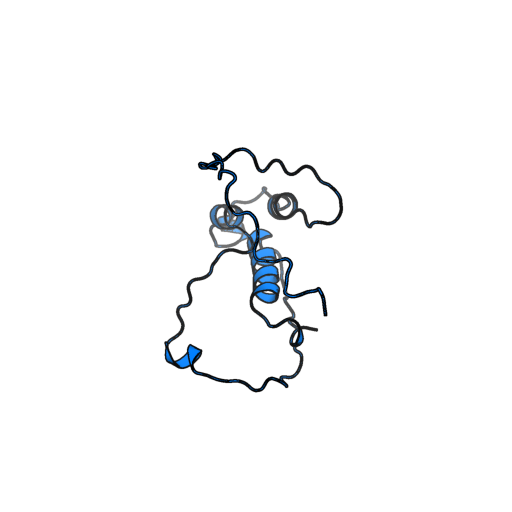1
ATOM 696 C CA . THR A 1 90 ? -9.581 -9.487 11.082 1.00 97.00 90 THR A CA 1
ATOM 697 C C . THR A 1 90 ? -8.363 -10.139 10.441 1.00 97.00 90 THR A C 1
ATOM 699 O O . THR A 1 90 ? -7.227 -10.004 10.899 1.00 97.00 90 THR A O 1
ATOM 702 N N . SER A 1 91 ? -8.603 -10.860 9.351 1.00 97.31 91 SER A N 1
ATOM 703 C CA . SER A 1 91 ? -7.551 -11.398 8.494 1.00 97.31 91 SER A CA 1
ATOM 704 C C . SER A 1 91 ? -7.474 -10.566 7.223 1.00 97.31 91 SER A C 1
ATOM 706 O O . SER A 1 91 ? -8.471 -10.390 6.523 1.00 97.31 91 SER A O 1
ATOM 708 N N . VAL A 1 92 ? -6.278 -10.075 6.903 1.00 97.25 92 VAL A N 1
ATOM 709 C CA . VAL A 1 92 ? -6.030 -9.321 5.671 1.00 97.25 92 VAL A CA 1
ATOM 710 C C . VAL A 1 92 ? -5.488 -10.276 4.613 1.00 97.25 92 VAL A C 1
ATOM 712 O O . VAL A 1 92 ? -4.358 -10.744 4.703 1.00 97.25 92 VAL A O 1
ATOM 715 N N . ILE A 1 93 ? -6.304 -10.579 3.604 1.00 97.19 93 ILE A N 1
ATOM 716 C CA . ILE A 1 93 ? -5.941 -11.487 2.509 1.00 97.19 93 ILE A CA 1
ATOM 717 C C . ILE A 1 93 ? -5.595 -10.650 1.275 1.00 97.19 93 ILE A C 1
ATOM 719 O O . ILE A 1 93 ? -6.453 -9.952 0.738 1.00 97.19 93 ILE A O 1
ATOM 723 N N . ILE A 1 94 ? -4.341 -10.727 0.815 1.00 97.62 94 ILE A N 1
ATOM 724 C CA . ILE A 1 94 ? -3.851 -10.013 -0.373 1.00 97.62 94 ILE A CA 1
ATOM 725 C C . ILE A 1 94 ? -3.597 -11.029 -1.488 1.00 97.62 94 ILE A C 1
ATOM 727 O O . ILE A 1 94 ? -2.611 -11.762 -1.466 1.00 97.62 94 ILE A O 1
ATOM 731 N N . THR A 1 95 ? -4.476 -11.065 -2.486 1.00 97.88 95 THR A N 1
ATOM 732 C CA . THR A 1 95 ? -4.245 -11.823 -3.722 1.00 97.88 95 THR A CA 1
ATOM 733 C C . THR A 1 95 ? -3.433 -10.972 -4.690 1.00 97.88 95 THR A C 1
ATOM 735 O O . THR A 1 95 ? -3.848 -9.861 -5.015 1.00 97.88 95 THR A O 1
ATOM 738 N N . PHE A 1 96 ? -2.307 -11.484 -5.179 1.00 96.88 96 PHE A N 1
ATOM 739 C CA . PHE A 1 96 ? -1.452 -10.773 -6.127 1.00 96.88 96 PHE A CA 1
ATOM 740 C C . PHE A 1 96 ? -1.099 -11.673 -7.313 1.00 96.88 96 PHE A C 1
ATOM 742 O O . PHE A 1 96 ? -1.003 -12.892 -7.180 1.00 96.88 96 PHE A O 1
ATOM 749 N N . HIS A 1 97 ? -0.891 -11.069 -8.479 1.00 94.25 97 HIS A N 1
ATOM 750 C CA . HIS A 1 97 ? -0.426 -11.763 -9.675 1.00 94.25 97 HIS A CA 1
ATOM 751 C C . HIS A 1 97 ? 0.468 -10.820 -10.474 1.00 94.25 97 HIS A C 1
ATOM 753 O O . HIS A 1 97 ? 0.008 -9.769 -10.912 1.00 94.25 97 HIS A O 1
ATOM 759 N N . ASN A 1 98 ? 1.737 -11.194 -10.661 1.00 91.62 98 ASN A N 1
ATOM 760 C CA . ASN A 1 98 ? 2.747 -10.376 -11.346 1.00 91.62 98 ASN A CA 1
ATOM 761 C C . ASN A 1 98 ? 2.843 -8.922 -10.833 1.00 91.62 98 ASN A C 1
ATOM 763 O O . ASN A 1 98 ? 3.189 -8.022 -11.592 1.00 91.62 98 ASN A O 1
ATOM 767 N N . GLU A 1 99 ? 2.546 -8.698 -9.550 1.00 94.56 99 GLU A N 1
ATOM 768 C CA . GLU A 1 99 ? 2.633 -7.384 -8.909 1.00 94.56 99 GLU A CA 1
ATOM 769 C C . GLU A 1 99 ? 4.097 -6.942 -8.785 1.00 94.56 99 GLU A C 1
ATOM 771 O O . GLU A 1 99 ? 4.993 -7.764 -8.555 1.00 94.56 99 GLU A O 1
ATOM 776 N N . ALA A 1 100 ? 4.358 -5.639 -8.906 1.00 94.62 100 ALA A N 1
ATOM 777 C CA . ALA A 1 100 ? 5.705 -5.142 -8.673 1.00 94.62 100 ALA A CA 1
ATOM 778 C C . ALA A 1 100 ? 6.095 -5.326 -7.198 1.00 94.62 100 ALA A C 1
ATOM 780 O O . ALA A 1 100 ? 5.305 -5.142 -6.272 1.00 94.62 100 ALA A O 1
ATOM 781 N N . ARG A 1 101 ? 7.362 -5.657 -6.957 1.00 95.19 101 ARG A N 1
ATOM 782 C CA . ARG A 1 101 ? 7.836 -5.959 -5.603 1.00 95.19 101 ARG A CA 1
ATOM 783 C C . ARG A 1 101 ? 7.715 -4.762 -4.655 1.00 95.19 101 ARG A C 1
ATOM 785 O O . ARG A 1 101 ? 7.279 -4.934 -3.520 1.00 95.19 101 ARG A O 1
ATOM 792 N N . SER A 1 102 ? 8.028 -3.550 -5.122 1.00 96.19 102 SER A N 1
ATOM 793 C CA . SER A 1 102 ? 7.913 -2.333 -4.306 1.00 96.19 102 SER A CA 1
ATOM 794 C C . SER A 1 102 ? 6.473 -2.024 -3.887 1.00 96.19 102 SER A C 1
ATOM 796 O O . SER A 1 102 ? 6.245 -1.614 -2.749 1.00 96.19 102 SER A O 1
ATOM 798 N N . THR A 1 103 ? 5.484 -2.246 -4.757 1.00 96.50 103 THR A N 1
ATOM 799 C CA . THR A 1 103 ? 4.067 -2.006 -4.440 1.00 96.50 103 TH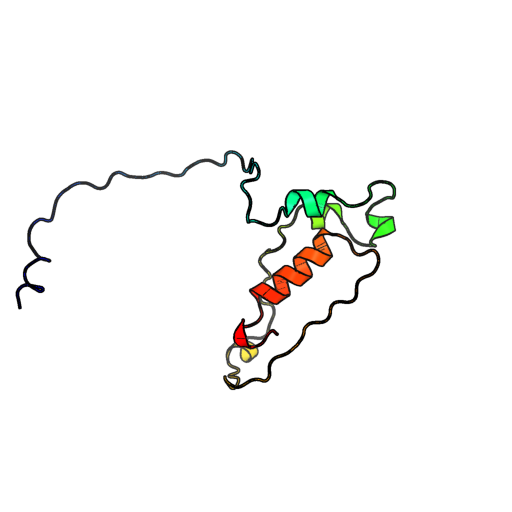R A CA 1
ATOM 800 C C . THR A 1 103 ? 3.508 -3.065 -3.503 1.00 96.50 103 THR A C 1
ATOM 802 O O . THR A 1 103 ? 2.841 -2.714 -2.525 1.00 96.50 103 THR A O 1
ATOM 805 N N . LEU A 1 104 ? 3.828 -4.341 -3.735 1.00 97.19 104 LEU A N 1
ATOM 806 C CA . LEU A 1 104 ? 3.408 -5.429 -2.854 1.00 97.19 104 LEU A CA 1
ATOM 807 C C . LEU A 1 104 ? 3.968 -5.248 -1.438 1.00 97.19 104 LEU A C 1
ATOM 809 O O . LEU A 1 104 ? 3.209 -5.263 -0.468 1.00 97.19 104 LEU A O 1
ATOM 813 N N . LEU A 1 105 ? 5.275 -4.992 -1.316 1.00 97.62 105 LEU A N 1
ATOM 814 C CA . LEU A 1 105 ? 5.914 -4.773 -0.018 1.00 97.62 105 LEU A CA 1
ATOM 815 C C . LEU A 1 105 ? 5.312 -3.567 0.707 1.00 97.62 105 LEU A C 1
ATOM 817 O O . LEU A 1 105 ? 4.943 -3.667 1.875 1.00 97.62 105 LEU A O 1
ATOM 821 N N . ARG A 1 106 ? 5.146 -2.439 0.008 1.00 97.56 106 ARG A N 1
ATOM 822 C CA . ARG A 1 106 ? 4.534 -1.231 0.577 1.00 97.56 106 ARG A CA 1
ATOM 823 C C . ARG A 1 106 ? 3.098 -1.472 1.048 1.00 97.56 106 ARG A C 1
ATOM 825 O O . ARG A 1 106 ? 2.679 -0.875 2.037 1.00 97.56 106 ARG A O 1
ATOM 832 N N . THR A 1 107 ? 2.353 -2.348 0.374 1.00 98.00 107 THR A N 1
ATOM 833 C CA . THR A 1 107 ? 1.000 -2.742 0.794 1.00 98.00 107 THR A CA 1
ATOM 834 C C . THR A 1 107 ? 1.043 -3.495 2.121 1.00 98.00 107 THR A C 1
ATOM 836 O O . THR A 1 107 ? 0.361 -3.097 3.063 1.00 98.00 107 THR A O 1
ATOM 839 N N . ILE A 1 108 ? 1.898 -4.516 2.229 1.00 97.25 108 ILE A N 1
ATOM 840 C CA . ILE A 1 108 ? 2.065 -5.313 3.455 1.00 97.25 108 ILE A CA 1
ATOM 841 C C . ILE A 1 108 ? 2.518 -4.424 4.619 1.00 97.25 108 ILE A C 1
ATOM 843 O O . ILE A 1 108 ? 1.879 -4.400 5.669 1.00 97.25 108 ILE A O 1
ATOM 847 N N . VAL A 1 109 ? 3.568 -3.624 4.417 1.00 97.00 109 VAL A N 1
ATOM 848 C CA . VAL A 1 109 ? 4.103 -2.716 5.444 1.00 97.00 109 VAL A CA 1
ATOM 849 C C . VAL A 1 109 ? 3.064 -1.674 5.863 1.00 97.00 109 VAL A C 1
ATOM 851 O O . VAL A 1 109 ? 2.958 -1.346 7.042 1.00 97.00 109 VAL A O 1
ATOM 854 N N . SER A 1 110 ? 2.241 -1.172 4.936 1.00 97.88 110 SER A N 1
ATOM 855 C CA . SER A 1 110 ? 1.158 -0.250 5.285 1.00 97.88 110 SER A CA 1
ATOM 856 C C . SER A 1 110 ? 0.089 -0.902 6.158 1.00 97.88 110 SER A C 1
ATOM 858 O O . SER A 1 110 ? -0.422 -0.232 7.052 1.00 97.88 110 SER A O 1
ATOM 860 N N . VAL A 1 111 ? -0.269 -2.163 5.898 1.00 97.44 111 VAL A N 1
ATOM 861 C CA . VAL A 1 111 ? -1.229 -2.901 6.731 1.00 97.44 111 VAL A CA 1
ATOM 862 C C . VAL A 1 111 ? -0.680 -3.044 8.144 1.00 97.44 111 VAL A C 1
ATOM 864 O O . VAL A 1 111 ? -1.370 -2.664 9.087 1.00 97.44 111 VAL A O 1
ATOM 867 N N . LEU A 1 112 ? 0.568 -3.498 8.283 1.00 95.38 112 LEU A N 1
ATOM 868 C CA . LEU A 1 112 ? 1.197 -3.710 9.587 1.00 95.38 112 LEU A CA 1
ATOM 869 C C . LEU A 1 112 ? 1.365 -2.401 10.372 1.00 95.38 112 LEU A C 1
ATOM 871 O O . LEU A 1 112 ? 1.047 -2.346 11.550 1.00 95.38 112 LEU A O 1
ATOM 875 N N . ASN A 1 113 ? 1.788 -1.316 9.716 1.00 95.88 113 ASN A N 1
ATOM 876 C CA . ASN A 1 113 ? 2.074 -0.052 10.405 1.00 95.88 113 ASN A CA 1
ATOM 877 C C . ASN A 1 113 ? 0.831 0.779 10.754 1.00 95.88 113 ASN A C 1
ATOM 879 O O . ASN A 1 113 ? 0.935 1.732 11.525 1.00 95.88 113 ASN A O 1
ATOM 883 N N . ARG A 1 114 ? -0.319 0.527 10.117 1.00 96.25 114 ARG A N 1
ATOM 884 C CA . ARG A 1 114 ? -1.520 1.381 10.242 1.00 96.25 114 ARG A CA 1
ATOM 885 C C . ARG A 1 114 ? -2.744 0.652 10.780 1.00 96.25 114 ARG A C 1
ATOM 887 O O . ARG A 1 114 ? -3.821 1.244 10.819 1.00 96.25 114 ARG A O 1
ATOM 894 N N . SER A 1 115 ? -2.578 -0.593 11.199 1.00 96.25 115 SER A N 1
ATOM 895 C CA . SER A 1 115 ? -3.625 -1.376 11.842 1.00 96.25 115 SER A CA 1
ATOM 896 C C . SER A 1 115 ? -3.191 -1.689 13.272 1.00 96.25 115 SER A C 1
ATOM 898 O O . SER A 1 115 ? -2.033 -2.054 13.468 1.00 96.25 115 SER A O 1
ATOM 900 N N . PRO A 1 116 ? -4.076 -1.556 14.270 1.00 95.56 116 PRO A N 1
ATOM 901 C CA . PRO A 1 116 ? -3.761 -1.973 15.632 1.00 95.56 116 PRO A CA 1
ATOM 902 C C . PRO A 1 116 ? -3.397 -3.463 15.689 1.00 95.56 116 PRO A C 1
ATOM 904 O O . PRO A 1 116 ? -4.111 -4.293 15.124 1.00 95.56 116 PRO A O 1
ATOM 907 N N . GLU A 1 117 ? -2.300 -3.797 16.373 1.00 93.81 117 GLU A N 1
ATOM 908 C CA . GLU A 1 117 ? -1.743 -5.160 16.411 1.00 93.81 117 GLU A CA 1
ATOM 909 C C . GLU A 1 117 ? -2.745 -6.192 16.945 1.00 93.81 117 GLU A C 1
ATOM 911 O O . GLU A 1 117 ? -2.823 -7.302 16.430 1.00 93.81 117 GLU A O 1
ATOM 916 N N . ASN A 1 118 ? -3.571 -5.815 17.926 1.00 93.62 118 ASN A N 1
ATOM 917 C CA . ASN A 1 118 ? -4.583 -6.695 18.512 1.00 93.62 118 ASN A CA 1
ATOM 918 C C . ASN A 1 118 ? -5.703 -7.081 17.533 1.00 93.62 118 ASN A C 1
ATOM 920 O O . ASN A 1 118 ? -6.397 -8.068 17.774 1.00 93.62 118 ASN A O 1
ATOM 924 N N . LEU A 1 119 ? -5.881 -6.325 16.445 1.00 95.81 119 LEU A N 1
ATOM 925 C CA . LEU A 1 119 ? -6.945 -6.542 15.465 1.00 95.81 119 LEU A CA 1
ATOM 926 C C . LEU A 1 119 ? -6.506 -7.378 14.266 1.00 95.81 119 LEU A C 1
ATOM 928 O O . LEU A 1 119 ? -7.365 -7.766 13.481 1.00 95.81 119 LEU A O 1
ATOM 932 N N . ILE A 1 120 ? -5.215 -7.666 14.103 1.00 94.69 120 ILE A N 1
ATOM 933 C CA . ILE A 1 120 ? -4.726 -8.522 13.018 1.00 94.69 120 ILE A CA 1
ATOM 934 C C . ILE A 1 120 ? -4.429 -9.917 13.569 1.00 94.69 120 ILE A C 1
ATOM 936 O O . ILE A 1 120 ? -3.830 -10.063 14.632 1.00 94.69 120 ILE A O 1
ATOM 940 N N . LYS A 1 121 ? -4.862 -10.937 12.825 1.00 84.69 121 LYS A N 1
ATOM 941 C CA . LYS A 1 121 ? -4.572 -12.349 13.092 1.00 84.69 121 LYS A CA 1
ATOM 942 C C . LYS A 1 121 ? -3.311 -12.839 12.386 1.00 84.69 121 LYS A C 1
ATOM 944 O O . LYS A 1 121 ? -3.117 -12.446 11.213 1.00 84.69 121 LYS A O 1
#

Organism: NCBI:txid116150

InterPro domains:
  IPR029044 Nucleotide-diphospho-sugar transferases [G3DSA:3.90.550.10] (33-121)
  IPR029044 Nucleotide-diphospho-sugar transferases [SSF53448] (67-119)

Foldseek 3Di:
DCVPVPPDDDDDDDDDDDDDDDDDDPPDDDDPDDDPLLVQLVPADPPDDPCVQAVDDSVVLSPADLQDDDDDPDDPVVVVDDDDPPDAADEDDDDDDSHRRSVVSSVVNCCVVPDPPVRYD

Secondary structure (DSSP, 8-state):
-GGGSSSSS----PPPP-PPPP---------TTS--HHHHHHTS--SS-HHHHHSS-HHHHHTS-TT------S-GGGGG----S-PPPB------SS--HHHHHHHHHHHHHHS-GGGB-

pLDDT: mean 79.06, std 23.84, range [31.33, 98.0]

Radius of gyration: 23.57 Å; chains: 1; bounding box: 45×34×74 Å